Protein AF-A0A8B5XA07-F1 (afdb_monomer_lite)

Foldseek 3Di:
DDQKDWDADPVVRWIWIAGQPHPLFKAWPVRHGDDHPDIDTHHAQTKIAGNDCVRIDGHHDPDPDPPPDD

Radius of gyration: 14.21 Å; chains: 1; bounding box: 28×20×47 Å

Secondary structure (DSSP, 8-state):
---EEEEEETTTTEEEEEE-S-SS-EEETTSPBPPBT--EEE-TT-EEEESEEEEEEE--PPPPP-----

Structure (mmCIF, N/CA/C/O backbone):
data_AF-A0A8B5XA07-F1
#
_entry.id   AF-A0A8B5XA07-F1
#
loop_
_atom_site.group_PDB
_atom_site.id
_atom_site.type_symbol
_atom_site.label_atom_id
_atom_site.label_alt_id
_atom_site.label_comp_id
_atom_site.label_asym_id
_atom_site.label_entity_id
_atom_site.label_seq_id
_atom_site.pdbx_PDB_ins_code
_atom_site.Cartn_x
_atom_site.Cartn_y
_atom_site.Cartn_z
_atom_site.occupancy
_atom_site.B_iso_or_equiv
_atom_site.auth_seq_id
_atom_site.auth_comp_id
_atom_site.auth_asym_id
_atom_site.auth_atom_id
_atom_site.pdbx_PDB_model_num
ATOM 1 N N . ARG A 1 1 ? 16.125 9.314 1.880 1.00 84.25 1 ARG A N 1
ATOM 2 C CA . ARG A 1 1 ? 15.300 8.952 0.698 1.00 84.25 1 ARG A CA 1
ATOM 3 C C . ARG A 1 1 ? 14.096 8.154 1.188 1.00 84.25 1 ARG A C 1
ATOM 5 O O . ARG A 1 1 ? 14.307 7.269 2.004 1.00 84.25 1 ARG A O 1
ATOM 12 N N . GLN A 1 2 ? 12.880 8.472 0.742 1.00 93.62 2 GLN A N 1
ATOM 13 C CA . GLN A 1 2 ? 11.653 7.740 1.094 1.00 93.62 2 GLN A CA 1
ATOM 14 C C . GLN A 1 2 ? 11.352 6.686 0.015 1.00 93.62 2 GLN A C 1
ATOM 16 O O . GLN A 1 2 ? 11.537 6.966 -1.168 1.00 93.62 2 GLN A O 1
ATOM 21 N N . HIS A 1 3 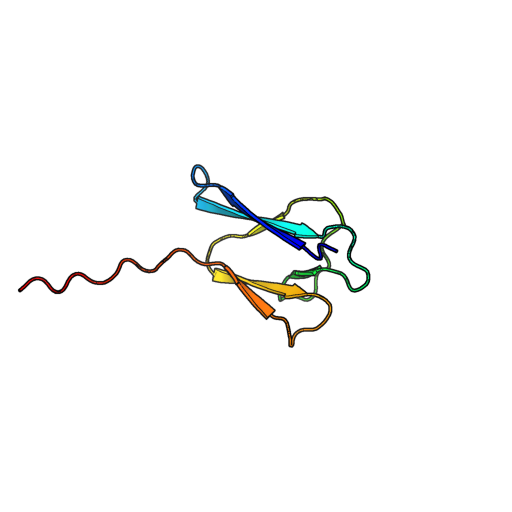? 10.963 5.470 0.411 1.00 97.12 3 HIS A N 1
ATOM 22 C CA . HIS A 1 3 ? 10.626 4.384 -0.527 1.00 97.12 3 HIS A CA 1
ATOM 23 C C . HIS A 1 3 ? 9.119 4.323 -0.768 1.00 97.12 3 HIS A C 1
ATOM 25 O O . HIS A 1 3 ? 8.672 4.385 -1.907 1.00 97.12 3 HIS A O 1
ATOM 31 N N . ALA A 1 4 ? 8.352 4.258 0.313 1.00 97.94 4 ALA A N 1
ATOM 32 C CA . ALA A 1 4 ? 6.901 4.295 0.297 1.00 97.94 4 ALA A CA 1
ATOM 33 C C . ALA A 1 4 ? 6.390 5.085 1.507 1.00 97.94 4 ALA A C 1
ATOM 35 O O . ALA A 1 4 ? 7.096 5.218 2.512 1.00 97.94 4 ALA A O 1
ATOM 36 N N . LEU A 1 5 ? 5.163 5.584 1.403 1.00 97.88 5 LEU A N 1
ATOM 37 C CA . LEU A 1 5 ? 4.439 6.280 2.457 1.00 97.88 5 LEU A CA 1
ATOM 38 C C . LEU A 1 5 ? 3.182 5.484 2.804 1.00 97.88 5 LEU A C 1
ATOM 40 O O . LEU A 1 5 ? 2.380 5.178 1.924 1.00 97.88 5 LEU A O 1
ATOM 44 N N . LEU A 1 6 ? 3.007 5.181 4.090 1.00 97.50 6 LEU A N 1
ATOM 45 C CA . LEU A 1 6 ? 1.803 4.553 4.623 1.00 97.50 6 LEU A CA 1
ATOM 46 C C . LEU A 1 6 ? 1.076 5.551 5.527 1.00 97.50 6 LEU A C 1
ATOM 48 O O . LEU A 1 6 ? 1.677 6.121 6.437 1.00 97.50 6 LEU A O 1
ATOM 52 N N . ARG A 1 7 ? -0.213 5.761 5.273 1.00 97.31 7 ARG A N 1
ATOM 53 C CA . ARG A 1 7 ? -1.107 6.603 6.077 1.00 97.31 7 ARG A CA 1
ATOM 54 C C . ARG A 1 7 ? -2.308 5.780 6.525 1.00 97.31 7 ARG A C 1
ATOM 56 O O . ARG A 1 7 ? -2.679 4.830 5.845 1.00 97.31 7 ARG A O 1
ATOM 63 N N . PHE A 1 8 ? -2.912 6.145 7.646 1.00 96.06 8 PHE A N 1
ATOM 64 C CA . PHE A 1 8 ? -4.185 5.580 8.085 1.00 96.06 8 PHE A CA 1
ATOM 65 C C . PHE A 1 8 ? -5.280 6.634 7.916 1.00 96.06 8 PHE A C 1
AT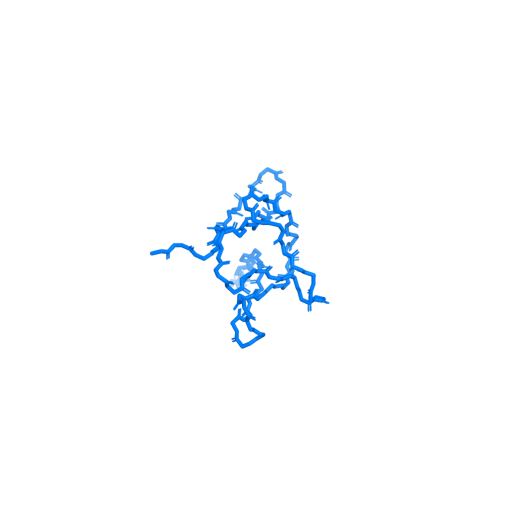OM 67 O O . PHE A 1 8 ? -5.092 7.782 8.319 1.00 96.06 8 PHE A O 1
ATOM 74 N N . ASP A 1 9 ? -6.386 6.246 7.290 1.00 94.81 9 ASP A N 1
ATOM 75 C CA . ASP A 1 9 ? -7.608 7.030 7.173 1.00 94.81 9 ASP A CA 1
ATOM 76 C C . ASP A 1 9 ? -8.616 6.520 8.219 1.00 94.81 9 ASP A C 1
ATOM 78 O O . ASP A 1 9 ? -9.246 5.479 8.006 1.00 94.81 9 ASP A O 1
ATOM 82 N N . PRO A 1 10 ? -8.782 7.230 9.351 1.00 91.00 10 PRO A N 1
ATOM 83 C CA . PRO A 1 10 ? -9.675 6.801 10.421 1.00 91.00 10 PRO A CA 1
ATOM 84 C C . PRO A 1 10 ? -11.159 6.932 10.060 1.00 91.00 10 PRO A C 1
ATOM 86 O O . PRO A 1 10 ? -11.988 6.334 10.737 1.00 91.00 10 PRO A O 1
ATOM 89 N N . GLN A 1 11 ? -11.520 7.703 9.026 1.00 93.12 11 GLN A N 1
ATOM 90 C CA . GLN A 1 11 ? -12.917 7.818 8.597 1.00 93.12 11 GLN A CA 1
ATOM 91 C C . GLN A 1 11 ? -13.347 6.606 7.770 1.00 93.12 11 GLN A C 1
ATOM 93 O O . GLN A 1 11 ? -14.499 6.185 7.845 1.00 93.12 11 GLN A O 1
ATOM 98 N N . ALA A 1 12 ? -12.420 6.047 6.990 1.00 91.69 12 ALA A N 1
ATOM 99 C CA . ALA A 1 12 ? -12.661 4.877 6.151 1.00 91.69 12 ALA A CA 1
ATOM 100 C C . ALA A 1 12 ? -12.211 3.549 6.784 1.00 91.69 12 ALA A C 1
ATOM 102 O O . ALA A 1 12 ? -12.470 2.499 6.199 1.00 91.69 12 ALA A O 1
ATOM 103 N N . ASP A 1 13 ? -11.519 3.594 7.926 1.00 91.94 13 ASP A N 1
ATOM 104 C CA . ASP A 1 13 ? -10.871 2.442 8.571 1.00 91.94 13 ASP A CA 1
ATOM 105 C C . ASP A 1 13 ? -9.932 1.680 7.613 1.00 91.94 13 ASP A C 1
ATOM 107 O O . ASP A 1 13 ? -9.879 0.450 7.542 1.00 91.94 13 ASP A O 1
ATOM 111 N N . GLN A 1 14 ? -9.209 2.447 6.794 1.00 95.19 14 GLN A N 1
ATOM 112 C CA . GLN A 1 14 ? -8.353 1.938 5.725 1.00 95.19 14 GLN A CA 1
ATOM 113 C C . GLN A 1 14 ? -6.970 2.564 5.786 1.00 95.19 14 GLN A C 1
ATOM 115 O O . GLN A 1 14 ? -6.777 3.686 6.246 1.00 95.19 14 GLN A O 1
ATOM 120 N N . PHE A 1 15 ? -5.989 1.844 5.256 1.00 97.50 15 PHE A N 1
ATOM 121 C CA . PHE A 1 15 ? -4.654 2.377 5.050 1.00 97.50 15 PHE A CA 1
ATOM 122 C C . PHE A 1 15 ? -4.512 2.891 3.616 1.00 97.50 15 PHE A C 1
ATOM 124 O O . PHE A 1 15 ? -5.124 2.368 2.688 1.00 97.50 15 PHE A O 1
ATOM 131 N N . LEU A 1 16 ? -3.684 3.907 3.420 1.00 98.06 16 LEU A N 1
ATOM 132 C CA . LEU A 1 16 ? -3.288 4.418 2.113 1.00 98.06 16 LEU A CA 1
ATOM 133 C C . LEU A 1 16 ? -1.793 4.180 1.944 1.00 98.06 16 LEU A C 1
ATOM 135 O O . LEU A 1 16 ? -0.995 4.708 2.720 1.00 98.06 16 LEU A O 1
ATOM 139 N N . LEU A 1 17 ? -1.424 3.392 0.937 1.00 98.44 17 LEU A N 1
ATOM 140 C CA . LEU A 1 17 ? -0.039 3.107 0.580 1.00 98.44 17 LEU A CA 1
ATOM 141 C C . LEU A 1 17 ? 0.316 3.784 -0.738 1.00 98.44 17 LEU A C 1
ATOM 143 O O . LEU A 1 17 ? -0.372 3.610 -1.736 1.00 98.44 17 LEU A O 1
ATOM 147 N N . GLU A 1 18 ? 1.422 4.511 -0.752 1.00 98.44 18 GLU A N 1
ATOM 148 C CA . GLU A 1 18 ? 1.930 5.212 -1.927 1.00 98.44 18 GLU A CA 1
ATOM 149 C C . GLU A 1 18 ? 3.407 4.862 -2.139 1.00 98.44 18 GLU A C 1
ATOM 151 O O . GLU A 1 18 ? 4.198 4.927 -1.198 1.00 98.44 18 GLU A O 1
ATOM 156 N N . ASP A 1 19 ? 3.798 4.509 -3.366 1.00 98.44 19 ASP A N 1
ATOM 157 C CA . ASP A 1 19 ? 5.214 4.408 -3.736 1.00 98.44 19 ASP A CA 1
ATOM 158 C C . ASP A 1 19 ? 5.782 5.805 -4.024 1.00 98.44 19 ASP A C 1
ATOM 160 O O . ASP A 1 19 ? 5.255 6.534 -4.860 1.00 98.44 19 ASP A O 1
ATOM 164 N N . CYS A 1 20 ? 6.881 6.181 -3.372 1.00 98.19 20 CYS A N 1
ATOM 165 C CA . CYS A 1 20 ? 7.467 7.522 -3.475 1.00 98.19 20 CYS A CA 1
ATOM 166 C C . CYS A 1 20 ? 8.453 7.666 -4.654 1.00 98.19 20 CYS A C 1
ATOM 168 O O . CYS A 1 20 ? 9.468 8.353 -4.525 1.00 98.19 20 CYS A O 1
ATOM 170 N N . GLY A 1 21 ? 8.213 6.986 -5.780 1.00 96.88 21 GLY A N 1
ATOM 171 C CA . GLY A 1 21 ? 9.152 6.956 -6.908 1.00 96.88 21 GLY A CA 1
ATOM 172 C C . GLY A 1 21 ? 10.388 6.111 -6.589 1.00 96.88 21 GLY A C 1
ATOM 173 O O . GLY A 1 21 ? 11.537 6.477 -6.876 1.00 96.88 21 GLY A O 1
ATOM 174 N N . SER A 1 22 ? 10.175 4.987 -5.907 1.00 97.19 22 SER A N 1
ATOM 175 C CA . SER A 1 22 ? 11.267 4.132 -5.465 1.00 97.19 22 SER A CA 1
ATOM 176 C C . SER A 1 22 ? 11.938 3.432 -6.653 1.00 97.19 22 SER A C 1
ATOM 178 O O . SER A 1 22 ? 11.308 3.082 -7.652 1.00 97.19 22 SER A O 1
ATOM 180 N N . ARG A 1 23 ? 13.255 3.190 -6.549 1.00 96.88 23 ARG A N 1
ATOM 181 C CA . ARG A 1 23 ? 14.013 2.511 -7.620 1.00 96.88 23 ARG A CA 1
ATOM 182 C 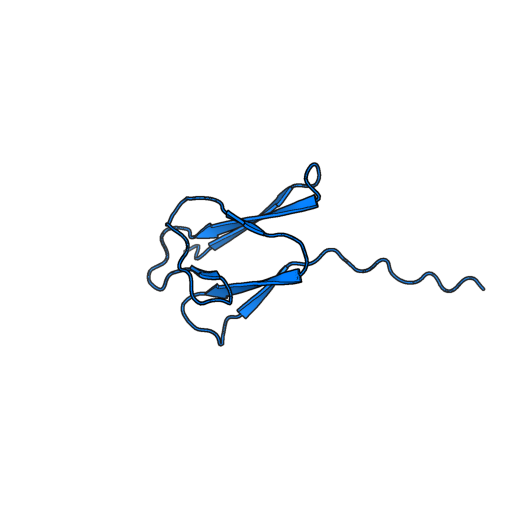C . ARG A 1 23 ? 13.499 1.090 -7.857 1.00 96.88 23 ARG A C 1
ATOM 184 O O . ARG A 1 23 ? 13.391 0.667 -9.003 1.00 96.88 23 ARG A O 1
ATOM 191 N N . ASN A 1 24 ? 13.200 0.373 -6.775 1.00 97.25 24 ASN A N 1
ATOM 192 C CA . ASN A 1 24 ? 12.851 -1.045 -6.837 1.00 97.25 24 ASN A CA 1
ATOM 193 C C . ASN A 1 24 ? 11.335 -1.282 -6.841 1.00 97.25 24 ASN A C 1
ATOM 195 O O . ASN A 1 24 ? 10.913 -2.403 -7.087 1.00 97.25 24 ASN A O 1
ATOM 199 N N . GLY A 1 25 ? 10.521 -0.249 -6.617 1.00 98.00 25 GLY A N 1
ATOM 200 C CA . GLY A 1 25 ? 9.066 -0.341 -6.585 1.00 98.00 25 GLY A CA 1
ATOM 201 C C . GLY A 1 25 ? 8.497 -0.833 -5.254 1.00 98.00 25 GLY A C 1
ATOM 202 O O . GLY A 1 25 ? 9.198 -1.343 -4.375 1.00 98.00 25 GLY A O 1
ATOM 203 N N . THR A 1 26 ? 7.183 -0.695 -5.152 1.00 98.56 26 THR A N 1
ATOM 204 C CA . THR A 1 26 ? 6.337 -1.210 -4.077 1.00 98.56 26 THR A CA 1
ATOM 205 C C . THR A 1 26 ? 5.250 -2.063 -4.711 1.00 98.56 26 THR A C 1
ATOM 207 O O . THR A 1 26 ? 4.734 -1.713 -5.773 1.00 98.56 26 THR A O 1
ATOM 210 N N . PHE A 1 27 ? 4.923 -3.194 -4.096 1.00 98.56 27 PHE A N 1
ATOM 211 C CA . PHE A 1 27 ? 4.064 -4.206 -4.700 1.00 98.56 27 PHE A CA 1
ATOM 212 C C . PHE A 1 27 ? 3.050 -4.741 -3.696 1.00 98.56 27 PHE A C 1
ATOM 214 O O . PHE A 1 27 ? 3.361 -4.908 -2.520 1.00 98.56 27 PHE A O 1
ATOM 221 N N . LEU A 1 28 ? 1.854 -5.070 -4.174 1.00 97.94 28 LEU A N 1
ATOM 222 C CA . LEU A 1 28 ? 0.879 -5.866 -3.431 1.00 97.94 28 LEU A CA 1
ATOM 223 C C . LEU A 1 28 ? 1.326 -7.335 -3.374 1.00 97.94 28 LEU A C 1
ATOM 225 O O . LEU A 1 28 ? 2.097 -7.781 -4.221 1.00 97.94 28 LEU A O 1
ATOM 229 N N . GLU A 1 29 ? 0.810 -8.118 -2.422 1.00 96.50 29 GLU A N 1
ATOM 230 C CA . GLU A 1 29 ? 1.192 -9.535 -2.233 1.00 96.50 29 GLU A CA 1
ATOM 231 C C . GLU A 1 29 ? 1.091 -10.391 -3.510 1.00 96.50 29 GLU A C 1
ATOM 233 O O . GLU A 1 29 ? 1.944 -11.251 -3.766 1.00 96.50 29 GLU A O 1
ATOM 238 N N . ALA A 1 30 ? 0.084 -10.117 -4.346 1.00 95.88 30 ALA A N 1
ATOM 239 C CA . ALA A 1 30 ? -0.132 -10.778 -5.635 1.00 95.88 30 ALA A CA 1
ATOM 240 C C . ALA A 1 30 ? 0.954 -10.464 -6.688 1.00 95.88 30 ALA A C 1
ATOM 242 O O . ALA A 1 30 ? 0.950 -11.039 -7.769 1.00 95.88 30 ALA A O 1
ATOM 243 N N . GLY A 1 31 ? 1.892 -9.563 -6.386 1.00 96.69 31 GLY A N 1
ATOM 244 C CA . GLY A 1 31 ? 2.963 -9.127 -7.282 1.00 96.69 31 GLY A CA 1
ATOM 245 C C . GLY A 1 31 ? 2.621 -7.897 -8.124 1.00 96.69 31 GLY A C 1
ATOM 246 O O . GLY A 1 31 ? 3.450 -7.452 -8.915 1.00 96.69 31 GLY A O 1
ATOM 247 N N . ALA A 1 32 ? 1.428 -7.321 -7.958 1.00 97.31 32 ALA A N 1
ATOM 248 C CA . ALA A 1 32 ? 1.033 -6.105 -8.663 1.00 97.31 32 ALA A CA 1
ATOM 249 C C . ALA A 1 32 ? 1.844 -4.903 -8.155 1.00 97.31 32 ALA A C 1
ATOM 251 O O . ALA A 1 32 ? 1.788 -4.573 -6.969 1.00 97.31 32 ALA A O 1
ATOM 252 N N . ARG A 1 33 ? 2.591 -4.246 -9.048 1.00 98.06 33 ARG A N 1
ATOM 253 C CA . ARG A 1 33 ? 3.370 -3.043 -8.728 1.00 98.06 33 ARG A CA 1
ATOM 254 C C . ARG A 1 33 ? 2.448 -1.835 -8.605 1.00 98.06 33 ARG A C 1
ATOM 256 O O . ARG A 1 33 ? 1.630 -1.599 -9.490 1.00 98.06 33 ARG A O 1
ATOM 263 N N . LEU A 1 34 ? 2.622 -1.046 -7.551 1.00 98.12 34 LEU A N 1
ATOM 264 C CA . LEU A 1 34 ? 1.931 0.230 -7.424 1.00 98.12 34 LEU A CA 1
ATOM 265 C C . LEU A 1 34 ? 2.517 1.254 -8.406 1.00 98.12 34 LEU A C 1
ATOM 267 O O . LEU A 1 34 ? 3.746 1.351 -8.522 1.00 98.12 34 LEU A O 1
ATOM 271 N N . PRO A 1 35 ? 1.673 2.040 -9.093 1.00 97.88 35 PRO A N 1
ATOM 272 C CA . PRO A 1 35 ? 2.137 3.225 -9.793 1.00 97.88 35 PRO A CA 1
ATOM 273 C C . PRO A 1 35 ? 2.773 4.215 -8.797 1.00 97.88 35 PRO A C 1
ATOM 275 O O . PRO A 1 35 ? 2.249 4.396 -7.694 1.00 97.88 35 PRO A O 1
ATOM 278 N N . PRO A 1 36 ? 3.898 4.860 -9.149 1.00 97.75 36 PRO A N 1
ATOM 279 C CA . PRO A 1 3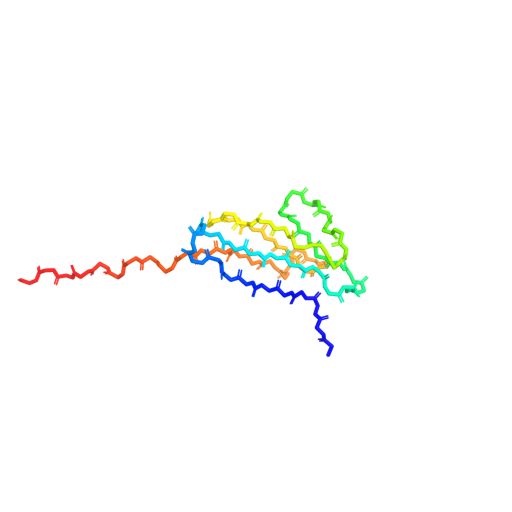6 ? 4.522 5.849 -8.278 1.00 97.75 36 PRO A CA 1
ATOM 280 C C . PRO A 1 36 ? 3.606 7.063 -8.085 1.00 97.75 36 PRO A C 1
ATOM 282 O O . PRO A 1 36 ? 2.924 7.487 -9.018 1.00 97.75 36 PRO A O 1
ATOM 285 N N . HIS A 1 37 ? 3.624 7.628 -6.877 1.00 97.88 37 HIS A N 1
ATOM 286 C CA . HIS A 1 37 ? 2.869 8.820 -6.474 1.00 97.88 37 HIS A CA 1
ATOM 287 C C . HIS A 1 37 ? 1.343 8.696 -6.603 1.00 97.88 37 HIS A C 1
ATOM 289 O O . HIS A 1 37 ? 0.635 9.696 -6.710 1.00 97.88 37 HIS A O 1
ATOM 295 N N . GLN A 1 38 ? 0.825 7.465 -6.590 1.00 97.94 38 GLN A N 1
ATOM 296 C CA . GLN A 1 38 ? -0.607 7.180 -6.608 1.00 97.94 38 GLN A CA 1
ATOM 297 C C . GLN A 1 38 ? -0.981 6.373 -5.358 1.00 97.94 38 GLN A C 1
ATOM 299 O O . GLN A 1 38 ? -0.641 5.189 -5.273 1.00 97.94 38 GLN A O 1
ATOM 304 N N . PRO A 1 39 ? -1.648 6.993 -4.367 1.00 97.12 39 PRO A N 1
ATOM 305 C CA . PRO A 1 39 ? -2.093 6.293 -3.170 1.00 97.12 39 PRO A CA 1
ATOM 306 C C . PRO A 1 39 ? -3.101 5.186 -3.491 1.00 97.12 39 PRO A C 1
ATOM 308 O O . PRO A 1 39 ? -4.122 5.428 -4.131 1.00 97.12 39 PRO A O 1
ATOM 311 N 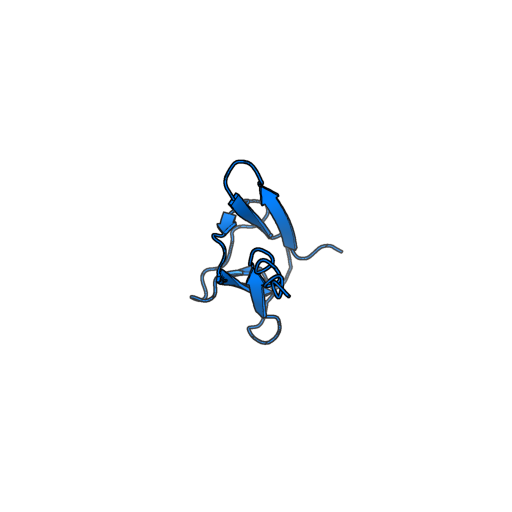N . GLN A 1 40 ? -2.840 3.989 -2.974 1.00 97.44 40 GLN A N 1
ATOM 312 C CA . GLN A 1 40 ? -3.711 2.825 -3.066 1.00 97.44 40 GLN A CA 1
ATOM 313 C C . GLN A 1 40 ? -4.314 2.511 -1.697 1.00 97.44 40 GLN A C 1
ATOM 315 O O . GLN A 1 40 ? -3.606 2.465 -0.689 1.00 97.44 40 GLN A O 1
ATOM 320 N N . ARG A 1 41 ? -5.625 2.255 -1.662 1.00 97.38 41 ARG A N 1
ATOM 321 C CA . ARG A 1 41 ? -6.324 1.811 -0.450 1.00 97.38 41 ARG A CA 1
ATOM 322 C C . ARG A 1 41 ? -5.953 0.371 -0.112 1.00 97.38 41 ARG A C 1
ATOM 324 O O . ARG A 1 41 ? -6.020 -0.511 -0.966 1.00 97.38 41 ARG A O 1
ATOM 331 N N . LEU A 1 42 ? -5.604 0.143 1.145 1.00 97.12 42 LEU A N 1
ATOM 332 C CA . LEU A 1 42 ? -5.307 -1.158 1.720 1.00 97.12 42 LEU A CA 1
ATOM 333 C C . LEU A 1 42 ? -6.242 -1.404 2.911 1.00 97.12 42 LEU A C 1
ATOM 335 O O . LEU A 1 42 ? -6.101 -0.753 3.951 1.00 97.12 42 LEU A O 1
ATOM 339 N N . PRO A 1 43 ? -7.182 -2.350 2.788 1.00 95.44 43 PRO A N 1
ATOM 340 C CA . PRO A 1 43 ? -7.935 -2.849 3.930 1.00 95.44 43 PRO A CA 1
ATOM 341 C C . PRO A 1 43 ? -7.012 -3.466 4.997 1.00 95.44 43 PRO A C 1
ATOM 343 O O . PRO A 1 43 ? -5.957 -4.012 4.642 1.00 95.44 43 PRO A O 1
ATOM 346 N N . PRO A 1 44 ? -7.402 -3.461 6.285 1.00 95.44 44 PRO A N 1
ATOM 347 C CA . PRO A 1 44 ? -6.729 -4.254 7.312 1.00 95.44 44 PRO A CA 1
ATOM 348 C C . PRO A 1 44 ? -6.570 -5.728 6.891 1.00 95.44 44 PRO A C 1
ATOM 350 O O . PRO A 1 44 ? -7.454 -6.309 6.267 1.00 95.44 44 PRO A O 1
ATOM 353 N N . GLY A 1 45 ? -5.427 -6.330 7.214 1.00 94.75 45 GLY A N 1
ATOM 354 C CA . GLY A 1 45 ? -5.009 -7.669 6.785 1.00 94.75 45 GLY A CA 1
ATOM 355 C C . GLY A 1 45 ? -4.296 -7.712 5.427 1.00 94.75 45 GLY A C 1
ATOM 356 O O . GLY A 1 45 ? -3.771 -8.758 5.042 1.00 94.75 45 GLY A O 1
ATOM 357 N N . THR A 1 46 ? -4.240 -6.600 4.686 1.00 96.88 46 THR A N 1
ATOM 358 C CA . THR A 1 46 ? -3.568 -6.574 3.378 1.00 96.88 46 THR A CA 1
ATOM 359 C C . THR A 1 46 ? -2.050 -6.608 3.527 1.00 96.88 46 THR A C 1
ATOM 361 O O . THR A 1 46 ? -1.471 -5.921 4.371 1.00 96.88 46 THR A O 1
ATOM 364 N N . ARG A 1 47 ? -1.391 -7.376 2.654 1.00 98.06 47 ARG A N 1
ATOM 365 C CA . ARG A 1 47 ? 0.070 -7.485 2.584 1.00 98.06 47 ARG A CA 1
ATOM 366 C C . ARG A 1 47 ? 0.646 -6.785 1.362 1.00 98.06 47 ARG A C 1
ATOM 368 O O . ARG A 1 47 ? 0.062 -6.806 0.276 1.00 98.06 47 ARG A O 1
ATOM 375 N N . PHE A 1 48 ? 1.825 -6.207 1.546 1.00 98.44 48 PHE A N 1
ATOM 376 C CA . PHE A 1 48 ? 2.609 -5.566 0.496 1.00 98.44 48 PHE A CA 1
ATOM 377 C C . PHE A 1 48 ? 4.103 -5.776 0.753 1.00 98.44 48 PHE A C 1
ATOM 379 O O . PHE A 1 48 ? 4.505 -6.135 1.860 1.00 98.44 48 PHE A O 1
ATOM 386 N N . TYR A 1 49 ? 4.940 -5.549 -0.254 1.00 98.56 49 TYR A N 1
ATOM 387 C CA . TYR A 1 49 ? 6.390 -5.645 -0.117 1.00 98.56 49 TYR A CA 1
ATOM 388 C C . TYR A 1 49 ? 7.132 -4.563 -0.908 1.00 98.56 49 TYR A C 1
ATOM 390 O O . TYR A 1 49 ? 6.610 -3.990 -1.869 1.00 98.56 49 TYR A O 1
ATOM 398 N N . LEU A 1 50 ? 8.365 -4.274 -0.487 1.00 98.31 50 LEU A N 1
ATOM 399 C CA . LEU A 1 50 ? 9.208 -3.214 -1.048 1.00 98.31 50 LEU A CA 1
ATOM 400 C C . LEU A 1 50 ? 10.359 -3.810 -1.863 1.00 98.31 50 LEU A C 1
ATOM 402 O O . LEU A 1 50 ? 11.342 -4.281 -1.296 1.00 98.31 50 LEU A O 1
ATOM 406 N N . GLY A 1 51 ? 10.266 -3.780 -3.193 1.00 97.69 51 GLY A N 1
ATOM 407 C CA . GLY A 1 51 ? 11.283 -4.308 -4.113 1.00 97.69 51 GLY A CA 1
ATOM 408 C C . GLY A 1 51 ? 11.414 -5.835 -4.137 1.00 97.69 51 GLY A C 1
ATOM 409 O O . GLY A 1 51 ? 11.419 -6.429 -5.207 1.00 97.69 51 GLY A O 1
ATOM 410 N N . ASP A 1 52 ? 11.493 -6.469 -2.969 1.00 97.56 52 ASP A N 1
ATOM 411 C CA . ASP A 1 52 ? 11.673 -7.905 -2.775 1.00 97.56 52 ASP A CA 1
ATOM 412 C C . ASP A 1 52 ? 10.727 -8.413 -1.675 1.00 97.56 52 ASP A C 1
ATOM 414 O O . ASP A 1 52 ? 10.469 -7.714 -0.690 1.00 97.56 52 ASP A O 1
ATOM 418 N N . ARG A 1 53 ? 10.218 -9.643 -1.824 1.00 97.19 53 ARG A N 1
ATOM 419 C CA . ARG A 1 53 ? 9.277 -10.271 -0.879 1.00 97.19 53 ARG A CA 1
ATOM 420 C C . ARG A 1 53 ? 9.854 -10.458 0.528 1.00 97.19 53 ARG A C 1
ATOM 422 O O . ARG A 1 53 ? 9.081 -10.616 1.469 1.00 97.19 53 ARG A O 1
ATOM 429 N N . ARG A 1 54 ? 11.179 -10.404 0.711 1.00 97.62 54 ARG A N 1
ATOM 430 C CA . ARG A 1 54 ? 11.812 -10.397 2.043 1.00 97.62 54 ARG A CA 1
ATOM 431 C C . ARG A 1 54 ? 11.491 -9.139 2.857 1.00 97.62 54 ARG A C 1
ATOM 433 O O . ARG A 1 54 ? 11.570 -9.174 4.079 1.00 97.62 54 ARG A O 1
ATOM 440 N N . TYR A 1 55 ? 11.114 -8.044 2.195 1.00 97.50 55 TYR A N 1
ATOM 441 C CA . TYR A 1 55 ? 10.695 -6.784 2.815 1.00 97.50 55 TYR A CA 1
ATOM 442 C C . TYR A 1 55 ? 9.170 -6.649 2.786 1.00 97.50 55 TYR A C 1
ATOM 444 O O . TYR A 1 55 ? 8.632 -5.673 2.257 1.00 97.50 55 TYR A O 1
ATOM 452 N N . ARG A 1 56 ? 8.475 -7.674 3.288 1.00 98.00 56 ARG A N 1
ATOM 453 C CA . ARG A 1 56 ? 7.012 -7.754 3.311 1.00 98.00 56 ARG A CA 1
ATOM 454 C C . ARG A 1 56 ? 6.446 -7.263 4.638 1.00 98.00 56 ARG A C 1
ATOM 456 O O . ARG A 1 56 ? 6.973 -7.577 5.702 1.00 98.00 56 ARG A O 1
ATOM 463 N N . PHE A 1 57 ? 5.318 -6.576 4.548 1.00 97.94 57 PHE A N 1
ATOM 464 C CA . PHE A 1 57 ? 4.562 -6.025 5.663 1.00 97.94 57 PHE A CA 1
ATOM 465 C C . PHE A 1 57 ? 3.086 -6.412 5.535 1.00 97.94 57 PHE A C 1
ATOM 467 O O . PHE A 1 57 ? 2.598 -6.684 4.437 1.00 97.94 57 PHE A O 1
ATOM 474 N N . GLU A 1 58 ? 2.380 -6.418 6.661 1.00 97.12 58 GLU A N 1
ATOM 475 C CA . GLU A 1 58 ? 0.923 -6.537 6.736 1.00 97.12 58 GLU A CA 1
ATOM 476 C C . GLU A 1 58 ? 0.391 -5.304 7.466 1.00 97.12 58 GLU A C 1
ATOM 478 O O . GLU A 1 58 ? 0.953 -4.905 8.487 1.00 97.12 58 GLU A O 1
ATOM 483 N N . VAL A 1 59 ? -0.661 -4.684 6.935 1.00 96.25 59 VAL A N 1
ATOM 484 C CA . VAL A 1 59 ? -1.351 -3.590 7.626 1.00 96.25 59 VAL A CA 1
ATOM 485 C C . VAL A 1 59 ? -2.468 -4.159 8.478 1.00 96.25 59 VAL A C 1
ATOM 487 O O . VAL A 1 59 ? -3.159 -5.083 8.064 1.00 96.25 59 VAL A O 1
ATOM 490 N N . GLY A 1 60 ? -2.681 -3.609 9.663 1.00 93.69 60 GLY A N 1
ATOM 491 C CA . GLY A 1 60 ? -3.736 -4.076 10.546 1.00 93.69 60 GLY A CA 1
ATOM 492 C C . GLY A 1 60 ? -4.029 -3.062 11.630 1.00 93.69 60 GLY A C 1
ATOM 493 O O . GLY A 1 60 ? -3.155 -2.299 12.041 1.00 93.69 60 GLY A O 1
ATOM 494 N N . LEU A 1 61 ? -5.275 -3.065 12.087 1.00 90.62 61 LEU A N 1
ATOM 495 C CA . LEU A 1 61 ? -5.653 -2.354 13.297 1.00 90.62 61 LEU A CA 1
ATOM 496 C C . LEU A 1 61 ? -5.072 -3.091 14.497 1.00 90.62 61 LEU A C 1
ATOM 498 O O . LEU A 1 61 ? -4.946 -4.321 14.486 1.00 90.62 61 LEU A O 1
ATOM 502 N N . ALA A 1 62 ? -4.741 -2.341 15.544 1.00 83.44 62 ALA A N 1
ATOM 503 C CA . ALA A 1 62 ? -4.424 -2.955 16.819 1.00 83.44 62 ALA A CA 1
ATOM 504 C C . ALA A 1 62 ? -5.598 -3.860 17.211 1.00 83.44 62 ALA A C 1
ATOM 506 O O . ALA A 1 62 ? -6.745 -3.415 17.273 1.00 83.44 62 ALA A O 1
ATOM 507 N N . LYS A 1 63 ? -5.320 -5.144 17.457 1.00 70.19 63 LYS A N 1
ATOM 508 C CA . LYS A 1 63 ? -6.327 -6.015 18.060 1.00 70.19 63 LYS A CA 1
ATOM 509 C C . LYS A 1 63 ? -6.677 -5.385 19.409 1.00 70.19 63 LYS A C 1
ATOM 511 O O . LYS A 1 63 ? -5.739 -5.056 20.140 1.00 70.19 63 LYS A O 1
ATOM 516 N N . PRO A 1 64 ? -7.964 -5.188 19.747 1.00 64.44 64 PRO A N 1
ATOM 517 C CA . PRO A 1 64 ? -8.305 -4.674 21.061 1.00 64.44 64 PRO A CA 1
ATOM 518 C C . PRO A 1 64 ? -7.670 -5.615 22.082 1.00 64.44 64 PRO A C 1
ATOM 520 O O . PRO A 1 64 ? -7.879 -6.831 22.029 1.00 64.44 64 PRO A O 1
ATOM 523 N N . TYR A 1 65 ? -6.819 -5.071 22.953 1.00 55.25 65 TYR A N 1
ATOM 524 C CA . TYR A 1 65 ? -6.285 -5.835 24.068 1.00 55.25 65 TYR A CA 1
ATOM 525 C C . TYR A 1 65 ? -7.485 -6.397 24.822 1.00 55.25 65 TYR A C 1
ATOM 527 O O . TYR A 1 65 ? -8.364 -5.649 25.245 1.00 55.25 65 TYR A O 1
ATOM 535 N N . ARG A 1 66 ? -7.562 -7.725 24.914 1.00 59.03 66 ARG A N 1
ATOM 536 C CA . ARG A 1 66 ? -8.631 -8.410 25.630 1.00 59.03 66 ARG A CA 1
ATOM 537 C C . ARG A 1 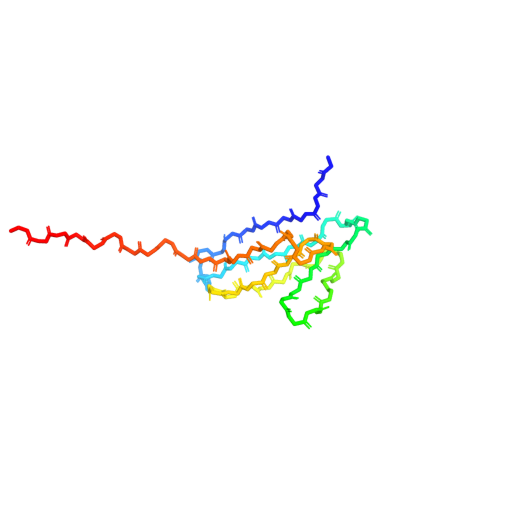66 ? -8.496 -8.010 27.097 1.00 59.03 66 ARG A C 1
ATOM 539 O O . ARG A 1 66 ? -7.626 -8.533 27.788 1.00 59.03 66 ARG A O 1
ATOM 546 N N . THR A 1 67 ? -9.297 -7.049 27.549 1.00 56.91 67 THR A N 1
ATOM 547 C CA . THR A 1 67 ? -9.384 -6.715 28.967 1.00 56.91 67 THR A CA 1
ATOM 548 C C . THR A 1 67 ? -9.835 -7.979 29.677 1.00 56.91 67 THR A C 1
ATOM 550 O O . THR A 1 67 ? -10.908 -8.515 29.403 1.00 56.91 67 THR A O 1
ATOM 553 N N . ILE A 1 68 ? -8.962 -8.512 30.521 1.00 64.50 68 ILE A N 1
ATOM 554 C CA . ILE A 1 68 ? -9.307 -9.588 31.436 1.00 64.50 68 ILE A CA 1
ATOM 555 C C . ILE A 1 68 ? -10.259 -8.936 32.439 1.00 64.50 68 ILE A C 1
ATOM 557 O O . ILE A 1 68 ? -9.832 -8.102 33.233 1.00 64.50 68 ILE A O 1
ATOM 561 N N . SER A 1 69 ? -11.557 -9.206 32.322 1.00 56.75 69 SER A N 1
ATOM 562 C CA . SER A 1 69 ? -12.509 -8.861 33.374 1.00 56.75 69 SER A CA 1
ATOM 563 C C . SER A 1 69 ? -12.211 -9.778 34.558 1.00 56.75 69 SER A C 1
ATOM 565 O O . SER A 1 69 ? -12.448 -10.983 34.464 1.00 56.75 69 SER A O 1
ATOM 567 N N . THR A 1 70 ? -11.601 -9.209 35.597 1.00 59.94 70 THR A N 1
ATOM 568 C CA . THR A 1 70 ? -11.472 -9.813 36.931 1.00 59.94 70 THR A CA 1
ATOM 569 C C . THR A 1 70 ? -12.803 -9.733 37.661 1.00 59.94 70 THR A C 1
ATOM 571 O O . THR A 1 70 ? -13.474 -8.685 37.518 1.00 59.94 70 THR A O 1
#

pLDDT: mean 92.29, std 11.73, range [55.25, 98.56]

Sequence (70 aa):
RQHALLRFDPQADQFLLEDCGSRNGTFLEAGARLPPHQPQRLPPGTRFYLGDRRYRFEVGLAKPYRTIST